Protein AF-A0AAW2TCQ3-F1 (afdb_monomer)

Organism: NCBI:txid2727402

Mean predicted aligned error: 6.44 Å

Radius of gyration: 16.52 Å; Cα contacts (8 Å, |Δi|>4): 102; chains: 1; bounding box: 41×17×46 Å

InterPro domains:
  IPR000477 Reverse transcriptase domain [PF00078] (2-81)
  IPR000477 Reverse transcriptase domain [PS50878] (1-85)
  IPR043128 Reverse transcriptase/Diguanylate cyclase domain [G3DSA:3.30.70.270] (2-82)
  IPR043502 DNA/RNA polymerase superfamily [SSF56672] (2-78)
  IPR053134 RNA-directed DNA polymerase homolog [PTHR24559] (2-80)

Sequence (85 aa):
MLSFLDAYQGYNQIPLAPEDQEKVSFVTDQGIFYYNVMPFGLKNAGATYQRLVNHMFQNQIGRNMEVYIDDMLVKSVEEQATLKT

Solvent-accessible surface area (backbone atoms only — not comparable to full-atom values): 5198 Å² total; per-residue (Å²): 88,79,45,82,47,74,43,91,61,50,52,61,70,38,74,44,57,78,90,50,20,72,81,57,45,50,80,55,99,90,45,80,48,60,46,67,31,37,62,86,88,49,91,59,48,53,60,55,48,35,52,51,52,48,64,77,39,58,90,35,53,84,74,43,28,48,78,55,64,54,42,35,42,37,56,36,93,51,89,81,70,56,84,82,125

pLDDT: mean 86.85, std 12.56, range [36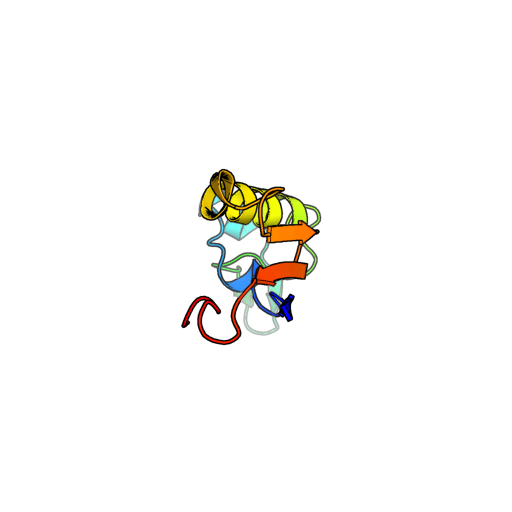.97, 97.31]

Foldseek 3Di:
DKDKAFPPPLQQVAADDPVCQQVQWDADPVGIGTRRTGDPPDPCSLVVSCVVVCVVCVVCDPPQWDDDRRMIMGHDPDPPPPPDD

Nearest PDB structures (foldseek):
  7z2g-assembly1_A  TM=8.537E-01  e=4.822E-05  Human immunodeficiency virus type 1 BH10
  8stv-assembly2_C  TM=8.312E-01  e=1.216E-04  Human immunodeficiency virus 1
  1lwe-assembly1_A  TM=8.150E-01  e=1.692E-04  Human immunodeficiency virus 1
  6b1q-assembly1_A  TM=8.700E-01  e=5.558E-04  Moloney murine leukemia virus
  6wb2-assembly1_A  TM=7.388E-01  e=2.204E-04  Human immunodeficiency virus 1

Secondary structure (DSSP, 8-state):
-EEEEE-TTSGGGSBPPHHHHGGG-EEETTEEE--SB--TT-TTHHHHHHHHHHHHTTTTBTTTEEEETTEEEEE-SSGGGS---

Structure (mmCIF, N/CA/C/O backbone):
data_AF-A0AAW2TCQ3-F1
#
_entry.id   AF-A0AAW2TCQ3-F1
#
loop_
_atom_site.group_PDB
_atom_site.id
_atom_site.type_symbol
_atom_site.label_atom_id
_atom_site.label_alt_id
_atom_site.label_comp_id
_atom_site.label_asym_id
_atom_site.label_entity_id
_atom_site.label_seq_id
_atom_site.pdbx_PDB_ins_code
_atom_site.Cartn_x
_atom_site.Cartn_y
_atom_site.Cartn_z
_atom_site.occupancy
_atom_site.B_iso_or_equiv
_atom_site.auth_seq_id
_atom_site.auth_comp_id
_atom_site.auth_asym_id
_atom_site.auth_atom_id
_atom_site.pdbx_PDB_model_num
ATOM 1 N N . MET A 1 1 ? 24.844 -4.492 -14.085 1.00 83.19 1 MET A N 1
ATOM 2 C CA . MET A 1 1 ? 24.605 -4.808 -12.663 1.00 83.19 1 MET A CA 1
ATOM 3 C C . MET A 1 1 ? 23.105 -4.921 -12.427 1.00 83.19 1 MET A C 1
ATOM 5 O O . MET A 1 1 ? 22.346 -4.230 -13.102 1.00 83.19 1 MET A O 1
ATOM 9 N N . LEU A 1 2 ? 22.687 -5.823 -11.539 1.00 86.88 2 LEU A N 1
ATOM 10 C CA . LEU A 1 2 ? 21.295 -5.967 -11.111 1.00 86.88 2 LEU A CA 1
ATOM 11 C C . LEU A 1 2 ? 21.209 -5.588 -9.636 1.00 86.88 2 LEU A C 1
ATOM 13 O O . LEU A 1 2 ? 21.969 -6.128 -8.836 1.00 86.88 2 LEU A O 1
ATOM 17 N N . SER A 1 3 ? 20.288 -4.693 -9.302 1.00 89.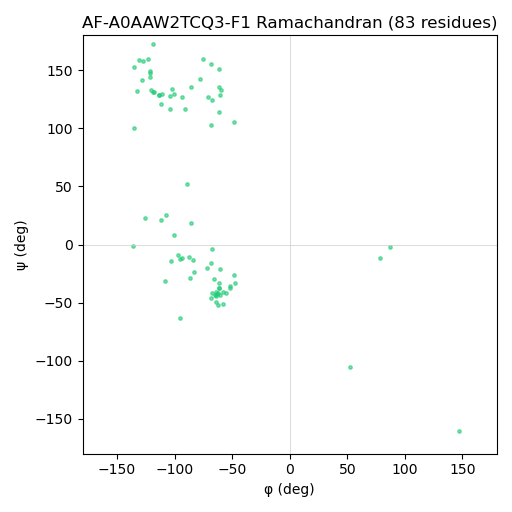75 3 SER A N 1
ATOM 18 C CA . SER A 1 3 ? 20.014 -4.289 -7.925 1.00 89.75 3 SER A CA 1
ATOM 19 C C . SER A 1 3 ? 18.583 -4.663 -7.569 1.00 89.75 3 SER A C 1
ATOM 21 O O . SER A 1 3 ? 17.661 -4.358 -8.327 1.00 89.75 3 SER A O 1
ATOM 23 N N . PHE A 1 4 ? 18.415 -5.315 -6.423 1.00 89.25 4 PHE A N 1
ATOM 24 C CA . PHE A 1 4 ? 17.115 -5.667 -5.863 1.00 89.25 4 PHE A CA 1
ATOM 25 C C . PHE A 1 4 ? 16.771 -4.667 -4.765 1.00 89.25 4 PHE A C 1
ATOM 27 O O . PHE A 1 4 ? 17.596 -4.401 -3.890 1.00 89.25 4 PHE A O 1
ATOM 34 N N . LEU A 1 5 ? 15.574 -4.102 -4.838 1.00 88.88 5 LEU A N 1
ATOM 35 C CA . LEU A 1 5 ? 15.017 -3.212 -3.831 1.00 88.88 5 LEU A CA 1
ATOM 36 C C . LEU A 1 5 ? 13.750 -3.865 -3.288 1.00 88.88 5 LEU A C 1
ATOM 38 O O . LEU A 1 5 ? 12.902 -4.288 -4.069 1.00 88.88 5 LEU A O 1
ATOM 42 N N . ASP A 1 6 ? 13.644 -3.918 -1.966 1.00 85.81 6 ASP A N 1
ATOM 43 C CA . ASP A 1 6 ? 12.478 -4.435 -1.257 1.00 85.81 6 ASP A CA 1
ATOM 44 C C . ASP A 1 6 ? 11.805 -3.292 -0.496 1.00 85.81 6 ASP A C 1
ATOM 46 O O . ASP A 1 6 ? 12.441 -2.545 0.257 1.00 85.81 6 ASP A O 1
ATOM 50 N N . ALA A 1 7 ? 10.501 -3.158 -0.692 1.00 81.62 7 ALA A N 1
ATOM 51 C CA . ALA A 1 7 ? 9.667 -2.195 -0.008 1.00 81.62 7 ALA A CA 1
ATOM 52 C C . ALA A 1 7 ? 9.101 -2.755 1.306 1.00 81.62 7 ALA A C 1
ATOM 54 O O . ALA A 1 7 ? 7.906 -2.633 1.567 1.00 81.62 7 ALA A O 1
ATOM 55 N N . TYR A 1 8 ? 9.958 -3.291 2.180 1.00 74.94 8 TYR A N 1
ATOM 56 C CA . TYR A 1 8 ? 9.585 -3.943 3.446 1.00 74.94 8 TYR A CA 1
ATOM 57 C C . TYR A 1 8 ? 8.592 -3.152 4.333 1.00 74.94 8 TYR A C 1
ATOM 59 O O . TYR A 1 8 ? 7.856 -3.732 5.129 1.00 74.94 8 TYR A O 1
ATOM 67 N N . GLN A 1 9 ? 8.559 -1.817 4.227 1.00 78.56 9 GLN A N 1
ATOM 68 C CA . GLN A 1 9 ? 7.595 -0.928 4.906 1.00 78.56 9 GLN A CA 1
ATOM 69 C C . GLN A 1 9 ? 6.857 0.003 3.925 1.00 78.56 9 GLN A C 1
ATOM 71 O O . GLN A 1 9 ? 6.400 1.082 4.300 1.00 78.56 9 GLN A O 1
ATOM 76 N N . GLY A 1 10 ? 6.775 -0.374 2.650 1.00 81.19 10 GLY A N 1
ATOM 77 C CA . GLY A 1 10 ? 6.206 0.441 1.578 1.00 81.19 10 GLY A CA 1
ATOM 78 C C . GLY A 1 10 ? 4.731 0.760 1.799 1.00 81.19 10 GLY A C 1
ATOM 79 O O . GLY A 1 10 ? 4.302 1.888 1.567 1.00 81.19 10 GLY A O 1
ATOM 80 N N . TYR A 1 11 ? 3.960 -0.192 2.330 1.00 84.00 11 TYR A N 1
ATOM 81 C CA . TYR A 1 11 ? 2.540 0.009 2.627 1.00 84.00 11 TYR A CA 1
ATOM 82 C C . TYR A 1 11 ? 2.305 1.064 3.707 1.00 84.00 11 TYR A C 1
ATOM 84 O O . TYR A 1 11 ? 1.478 1.956 3.525 1.00 84.00 11 TYR A O 1
ATOM 92 N N . ASN A 1 12 ? 3.099 1.038 4.778 1.00 88.19 12 ASN A N 1
ATOM 93 C CA . ASN A 1 12 ? 3.013 1.989 5.887 1.00 88.19 12 ASN A CA 1
ATOM 94 C C . ASN A 1 12 ? 3.417 3.422 5.497 1.00 88.19 12 ASN A C 1
ATOM 96 O O . ASN A 1 12 ? 3.310 4.327 6.320 1.00 88.19 12 ASN A O 1
ATOM 100 N N . GLN A 1 13 ? 3.870 3.647 4.262 1.00 89.44 13 GLN A N 1
ATOM 101 C CA . GLN A 1 13 ? 4.134 4.979 3.714 1.00 89.44 13 GLN A CA 1
ATOM 102 C C . GLN A 1 13 ? 2.973 5.520 2.871 1.00 89.44 13 GLN A C 1
ATOM 104 O O . GLN A 1 13 ? 2.992 6.690 2.496 1.00 89.44 13 GLN A O 1
ATOM 109 N N . ILE A 1 14 ? 1.958 4.700 2.574 1.00 90.75 14 ILE A N 1
ATOM 110 C CA . ILE A 1 14 ? 0.792 5.105 1.785 1.00 90.75 14 ILE A CA 1
ATOM 111 C C . ILE A 1 14 ? -0.299 5.614 2.733 1.00 90.75 14 ILE A C 1
ATOM 113 O O . ILE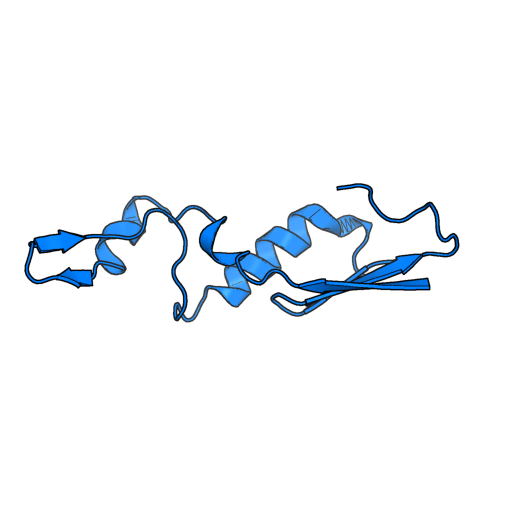 A 1 14 ? -0.812 4.828 3.537 1.00 90.75 14 ILE A O 1
ATOM 117 N N . PRO A 1 15 ? -0.695 6.898 2.645 1.00 93.31 15 PRO A N 1
ATOM 118 C CA . PRO A 1 15 ? -1.796 7.428 3.438 1.00 93.31 15 PRO A CA 1
ATOM 119 C C . PRO A 1 15 ? -3.106 6.711 3.112 1.00 93.31 15 PRO A C 1
ATOM 121 O O . PRO A 1 15 ? -3.441 6.508 1.942 1.00 93.31 15 PRO A O 1
ATOM 124 N N . LEU A 1 16 ? -3.864 6.362 4.149 1.00 93.88 16 LEU A N 1
ATOM 125 C CA . LEU A 1 16 ? -5.245 5.926 3.980 1.00 93.88 16 LEU A CA 1
ATOM 126 C C . LEU A 1 16 ? -6.145 7.136 3.750 1.00 93.88 16 LEU A C 1
ATOM 128 O O . LEU A 1 16 ? -5.975 8.177 4.390 1.00 93.88 16 LEU A O 1
ATOM 132 N N . ALA A 1 17 ? -7.131 6.970 2.871 1.00 92.62 17 ALA A N 1
ATOM 133 C CA . ALA A 1 17 ? -8.184 7.956 2.698 1.00 92.62 17 ALA A CA 1
ATOM 134 C C . ALA A 1 17 ? -8.939 8.139 4.033 1.00 92.62 17 ALA A C 1
ATOM 136 O O . ALA A 1 17 ? -9.273 7.126 4.658 1.00 92.62 17 ALA A O 1
ATOM 137 N N . PRO A 1 18 ? -9.194 9.378 4.501 1.00 93.88 18 PRO A N 1
ATOM 138 C CA . PRO A 1 18 ? -9.842 9.625 5.792 1.00 93.88 18 PRO A CA 1
ATOM 139 C C . PRO A 1 18 ? -11.158 8.857 5.983 1.00 93.88 18 PRO A C 1
ATOM 141 O O . PRO A 1 18 ? -11.422 8.334 7.061 1.00 93.88 18 PRO A O 1
ATOM 144 N N . GLU A 1 19 ? -11.948 8.715 4.919 1.00 94.56 19 GLU A N 1
ATOM 145 C CA . GLU A 1 19 ? -13.214 7.974 4.893 1.00 94.56 19 GLU A CA 1
ATOM 146 C C . GLU A 1 19 ? -13.077 6.447 5.058 1.00 94.56 19 GLU A C 1
ATOM 148 O O . GLU A 1 19 ? -14.063 5.757 5.331 1.00 94.56 19 GLU A O 1
ATOM 153 N N .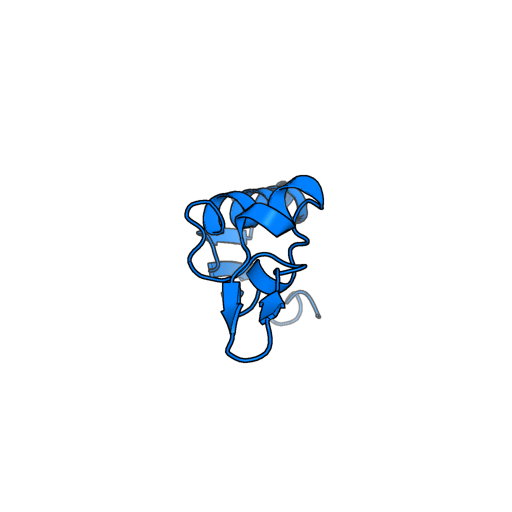 ASP A 1 20 ? -11.871 5.903 4.883 1.00 91.88 20 ASP A N 1
ATOM 154 C CA . ASP A 1 20 ? -11.578 4.475 5.016 1.00 91.88 20 ASP A CA 1
ATOM 155 C C . ASP A 1 20 ? -10.871 4.132 6.334 1.00 91.88 20 ASP A C 1
ATOM 157 O O . ASP A 1 20 ? -10.840 2.960 6.712 1.00 91.88 20 ASP A O 1
ATOM 161 N N . GLN A 1 21 ? -10.352 5.125 7.067 1.00 93.25 21 GLN A N 1
ATOM 162 C CA . GLN A 1 21 ? -9.608 4.913 8.315 1.00 93.25 21 GLN A CA 1
ATOM 163 C C . GLN A 1 21 ? -10.460 4.214 9.384 1.00 93.25 21 GLN A C 1
ATOM 165 O O . GLN A 1 21 ? -10.015 3.245 9.999 1.00 93.25 21 GLN A O 1
ATOM 170 N N . GLU A 1 22 ? -11.718 4.627 9.555 1.00 92.19 22 GLU A N 1
ATOM 171 C CA . GLU A 1 22 ? -12.636 4.013 10.526 1.00 92.19 22 GLU A CA 1
ATOM 172 C C . GLU A 1 22 ? -12.901 2.525 10.224 1.00 92.19 22 GLU A C 1
ATOM 174 O O . GLU A 1 22 ? -13.020 1.706 11.139 1.00 92.19 22 GLU A O 1
ATOM 179 N N . LYS A 1 23 ? -12.917 2.142 8.939 1.00 91.38 23 LYS A N 1
ATOM 180 C CA . LYS A 1 23 ? -13.183 0.762 8.486 1.00 91.38 23 LYS A CA 1
ATOM 181 C C . LYS A 1 23 ? -12.034 -0.195 8.790 1.00 91.38 23 LYS A C 1
ATOM 183 O O . LYS A 1 23 ? -12.238 -1.405 8.807 1.00 91.38 23 LYS A O 1
ATOM 188 N N . VAL A 1 24 ? -10.836 0.343 9.005 1.00 91.69 24 VAL A N 1
ATOM 189 C CA . VAL A 1 24 ? -9.634 -0.412 9.376 1.00 91.69 24 VAL A CA 1
ATOM 190 C C . VAL A 1 24 ? -9.255 -0.179 10.838 1.00 91.69 24 VAL A C 1
ATOM 192 O O . VAL A 1 24 ? -8.089 -0.296 11.213 1.00 91.69 24 VAL A O 1
ATOM 195 N N . SER A 1 25 ? -10.236 0.176 11.669 1.00 94.31 25 SER A N 1
ATOM 196 C CA . SER A 1 25 ? -10.037 0.327 13.104 1.00 94.31 25 SER A CA 1
ATOM 197 C C . SER A 1 25 ? -9.759 -1.007 13.803 1.00 94.31 25 SER A C 1
ATOM 199 O O . SER A 1 25 ? -10.131 -2.086 13.337 1.00 94.31 25 SER A O 1
ATOM 201 N N . PHE A 1 26 ? -9.079 -0.926 14.942 1.00 94.31 26 PHE A N 1
ATOM 202 C CA . PHE A 1 26 ? -8.773 -2.049 15.815 1.00 94.31 26 PHE A CA 1
ATOM 203 C C . PHE A 1 26 ? -9.045 -1.678 17.273 1.00 94.31 26 PHE A C 1
ATOM 205 O O . PHE A 1 26 ? -8.994 -0.511 17.667 1.00 94.31 26 PHE A O 1
ATOM 212 N N . VAL A 1 27 ? -9.355 -2.695 18.075 1.00 96.44 27 VAL A N 1
ATOM 213 C CA . VAL A 1 27 ? -9.696 -2.543 19.492 1.00 96.44 27 VAL A CA 1
ATOM 214 C C . VAL A 1 27 ? -8.500 -2.941 20.347 1.00 96.44 27 VAL A C 1
ATOM 216 O O . VAL A 1 27 ? -7.897 -3.992 20.128 1.00 96.44 27 VAL A O 1
ATOM 219 N N . THR A 1 28 ? -8.187 -2.118 21.339 1.00 96.88 28 THR A N 1
ATOM 220 C CA . THR A 1 28 ? -7.245 -2.416 22.420 1.00 96.88 28 THR A CA 1
ATOM 221 C C . THR A 1 28 ? -7.973 -2.365 23.765 1.00 96.88 28 THR A C 1
ATOM 223 O O . THR A 1 28 ? -9.132 -1.957 23.853 1.00 96.88 28 THR A O 1
ATOM 226 N N . ASP A 1 29 ? -7.295 -2.761 24.837 1.00 97.31 29 ASP A N 1
ATOM 227 C CA . ASP A 1 29 ? -7.768 -2.579 26.216 1.00 97.31 29 ASP A CA 1
ATOM 228 C C . ASP A 1 29 ? -7.987 -1.100 26.594 1.00 97.31 29 ASP A C 1
ATOM 230 O O . ASP A 1 29 ? -8.742 -0.800 27.517 1.00 97.31 29 ASP A O 1
ATOM 234 N N . GLN A 1 30 ? -7.356 -0.178 25.862 1.00 96.81 30 GLN A N 1
ATOM 235 C CA . GLN A 1 30 ? -7.429 1.268 26.072 1.00 96.81 30 GLN A CA 1
ATOM 236 C C . GLN A 1 30 ? -8.474 1.972 25.194 1.00 96.81 30 GLN A C 1
ATOM 238 O O . GLN A 1 30 ? -8.783 3.135 25.449 1.00 96.81 30 GLN A O 1
ATOM 243 N N . GLY A 1 31 ? -9.026 1.310 24.170 1.00 96.25 31 GLY A N 1
ATOM 244 C CA . GLY A 1 31 ? -10.060 1.893 23.313 1.00 96.25 31 GLY A CA 1
ATOM 245 C C . GLY A 1 31 ? -10.010 1.438 21.857 1.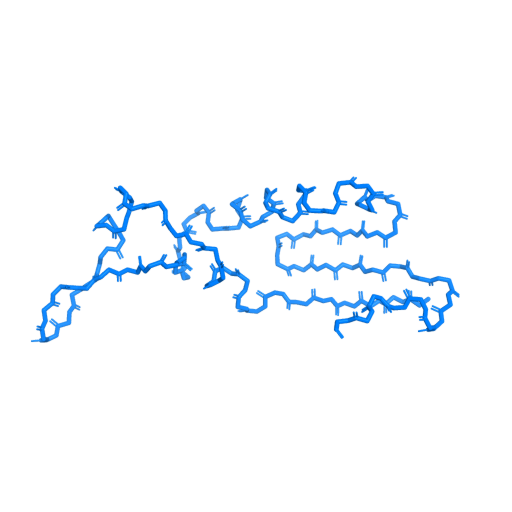00 96.25 31 GLY A C 1
ATOM 246 O O . GLY A 1 31 ? -9.444 0.400 21.523 1.00 96.25 31 GLY A O 1
ATOM 247 N N . ILE A 1 32 ? -10.638 2.226 20.981 1.00 96.31 32 ILE A N 1
ATOM 248 C CA . ILE A 1 32 ? -10.685 1.987 19.534 1.00 96.31 32 ILE A CA 1
ATOM 249 C C . ILE A 1 32 ? -9.713 2.946 18.850 1.00 96.31 32 ILE A C 1
ATOM 251 O O . ILE A 1 32 ? -9.785 4.158 19.051 1.00 96.31 32 ILE A O 1
ATOM 255 N N . PHE A 1 33 ? -8.831 2.398 18.022 1.00 95.25 33 PHE A N 1
ATOM 256 C CA . PHE A 1 33 ? -7.843 3.139 17.242 1.00 95.25 33 PHE A CA 1
ATOM 257 C C . PHE A 1 33 ? -8.020 2.834 15.758 1.00 95.25 33 PHE A C 1
ATOM 259 O O . PHE A 1 33 ? -8.582 1.805 15.394 1.00 95.25 33 PHE A O 1
ATOM 266 N N . TYR A 1 34 ? -7.518 3.705 14.889 1.00 94.75 34 TYR A N 1
ATOM 267 C CA . TYR A 1 34 ? -7.468 3.473 13.448 1.00 94.75 34 TYR A CA 1
ATOM 268 C C . TYR A 1 34 ? -6.076 3.761 12.899 1.00 94.75 34 TYR A C 1
ATOM 270 O O . TYR A 1 34 ? -5.275 4.476 13.505 1.00 94.75 34 TYR A O 1
ATOM 278 N N . TYR A 1 35 ? -5.783 3.191 11.734 1.00 94.12 35 TYR A N 1
ATOM 279 C CA . TYR A 1 35 ? -4.531 3.441 11.036 1.00 94.12 35 TYR A CA 1
ATOM 280 C C . TYR A 1 35 ? -4.626 4.696 10.158 1.00 94.12 35 TYR A C 1
ATOM 282 O O . TYR A 1 35 ? -5.583 4.865 9.410 1.00 94.12 35 TYR A O 1
ATOM 290 N N . ASN A 1 36 ? -3.596 5.548 10.202 1.00 93.94 36 ASN A N 1
ATOM 291 C CA . ASN A 1 36 ? -3.459 6.716 9.312 1.00 93.94 36 ASN A CA 1
ATOM 292 C C . ASN A 1 36 ? -2.856 6.358 7.942 1.00 93.94 36 ASN A C 1
ATOM 294 O O . ASN A 1 36 ? -3.029 7.068 6.953 1.00 93.94 36 ASN A O 1
ATOM 298 N N . VAL A 1 37 ? -2.115 5.256 7.903 1.00 94.12 37 VAL A N 1
ATOM 299 C CA . VAL A 1 37 ? -1.398 4.723 6.743 1.00 94.12 37 VAL A CA 1
ATOM 300 C C . VAL A 1 37 ? -1.796 3.273 6.552 1.00 94.12 37 VAL A C 1
ATOM 302 O O . VAL A 1 37 ? -2.261 2.638 7.492 1.00 94.12 37 VAL A O 1
ATOM 305 N N . MET A 1 38 ? -1.624 2.742 5.352 1.00 94.12 38 MET A N 1
ATOM 306 C CA . MET A 1 38 ? -2.116 1.419 4.993 1.00 94.12 38 MET A CA 1
ATOM 307 C C . MET A 1 38 ? -1.476 0.318 5.871 1.00 94.12 38 MET A C 1
ATOM 309 O O . MET A 1 38 ? -0.264 0.107 5.782 1.00 94.12 38 MET A O 1
ATOM 313 N N . PRO A 1 39 ? -2.247 -0.387 6.726 1.00 91.94 39 PRO A N 1
ATOM 314 C CA . PRO A 1 39 ? -1.717 -1.476 7.535 1.00 91.94 39 PRO A CA 1
ATOM 315 C C . PRO A 1 39 ? -1.484 -2.739 6.701 1.00 91.94 39 PRO A C 1
ATOM 317 O O . PRO A 1 39 ? -2.094 -2.952 5.647 1.00 91.94 39 PRO A O 1
ATOM 320 N N . PHE A 1 40 ? -0.638 -3.624 7.226 1.00 86.12 40 PHE A N 1
ATOM 321 C CA . PHE A 1 40 ? -0.486 -4.975 6.697 1.00 86.12 40 PHE A CA 1
ATOM 322 C C . PHE A 1 40 ? -1.800 -5.762 6.780 1.00 86.12 40 PHE A C 1
ATOM 324 O O . PHE A 1 40 ? -2.626 -5.548 7.665 1.00 86.12 40 PHE A O 1
ATOM 331 N N . GLY A 1 41 ? -1.978 -6.707 5.857 1.00 86.94 41 GLY A N 1
ATOM 332 C CA . GLY A 1 41 ? -3.144 -7.595 5.838 1.00 86.94 41 GLY A CA 1
ATOM 333 C C . GLY A 1 41 ? -4.365 -7.044 5.097 1.00 86.94 41 GLY A C 1
ATOM 334 O O . GLY A 1 41 ? -5.348 -7.767 4.937 1.00 86.94 41 GLY A O 1
ATOM 335 N N . LEU A 1 42 ? -4.318 -5.813 4.573 1.00 90.25 42 LEU A N 1
ATOM 336 C CA . LEU A 1 42 ? -5.364 -5.334 3.669 1.00 90.25 42 LEU A CA 1
ATOM 337 C C . LEU A 1 42 ? -5.288 -6.044 2.319 1.00 90.25 42 LEU A C 1
ATOM 339 O O . LEU A 1 42 ? -4.272 -6.001 1.628 1.00 90.25 42 LEU A O 1
ATOM 343 N N . LYS A 1 43 ? -6.419 -6.613 1.889 1.00 90.62 43 LYS A N 1
ATOM 344 C CA . LYS A 1 43 ? -6.546 -7.346 0.618 1.00 90.62 43 LYS A CA 1
ATOM 345 C C . LYS A 1 43 ? -6.042 -6.558 -0.598 1.00 90.62 43 LYS A C 1
ATOM 347 O O . LYS A 1 43 ? -5.491 -7.144 -1.522 1.00 90.62 43 LYS A O 1
ATOM 352 N N . ASN A 1 44 ? -6.242 -5.241 -0.600 1.00 89.50 44 AS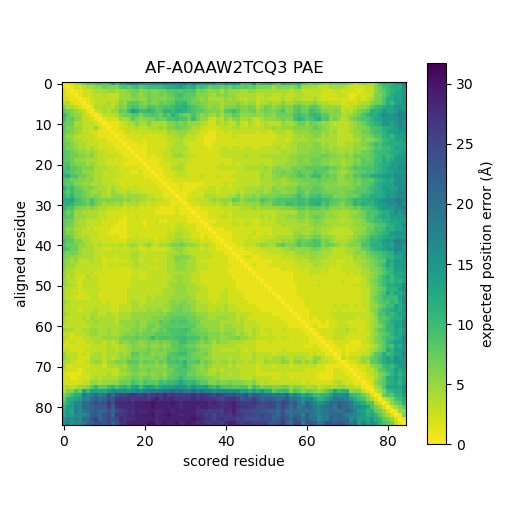N A N 1
ATOM 353 C CA . ASN A 1 44 ? -5.896 -4.372 -1.724 1.00 89.50 44 ASN A CA 1
ATOM 354 C C . ASN A 1 44 ? -4.579 -3.604 -1.522 1.00 89.50 44 ASN A C 1
ATOM 356 O O . ASN A 1 44 ? -4.271 -2.740 -2.342 1.00 89.50 44 ASN A O 1
ATOM 360 N N . ALA A 1 45 ? -3.800 -3.899 -0.474 1.00 89.38 45 ALA A N 1
ATOM 361 C CA . ALA A 1 45 ? -2.550 -3.187 -0.201 1.00 89.38 45 ALA A CA 1
ATOM 362 C C . ALA A 1 45 ? -1.567 -3.274 -1.375 1.00 89.38 45 ALA A C 1
ATOM 364 O O . ALA A 1 45 ? -1.150 -2.243 -1.905 1.00 89.38 45 ALA A O 1
ATOM 365 N N . GLY A 1 46 ? -1.304 -4.493 -1.856 1.00 89.38 46 GLY A N 1
ATOM 366 C CA . GLY A 1 46 ? -0.400 -4.720 -2.984 1.00 89.38 46 GLY A CA 1
ATOM 367 C C . GLY A 1 46 ? -0.867 -4.049 -4.280 1.00 89.38 46 GLY A C 1
ATOM 368 O O . GLY A 1 46 ? -0.060 -3.474 -5.002 1.00 89.38 46 GLY A O 1
ATOM 369 N N . ALA A 1 47 ? -2.176 -4.030 -4.558 1.00 91.50 47 ALA A N 1
ATOM 370 C CA . ALA A 1 47 ? -2.717 -3.362 -5.746 1.00 91.50 47 ALA A CA 1
ATOM 371 C C . ALA A 1 47 ? -2.554 -1.833 -5.679 1.00 91.50 47 ALA A C 1
ATOM 373 O O . ALA A 1 47 ? -2.195 -1.195 -6.672 1.00 91.50 47 ALA A O 1
ATOM 374 N N . THR A 1 48 ? -2.792 -1.239 -4.507 1.00 91.75 48 THR A N 1
ATOM 375 C CA . THR A 1 48 ? -2.578 0.195 -4.282 1.00 91.75 48 THR A CA 1
ATOM 376 C C . THR A 1 48 ? -1.103 0.556 -4.415 1.00 91.75 48 THR A C 1
ATOM 378 O O . THR A 1 48 ? -0.780 1.530 -5.098 1.00 91.75 48 THR A O 1
ATOM 381 N N . TYR A 1 49 ? -0.217 -0.251 -3.830 1.00 89.94 49 TYR A N 1
ATOM 382 C CA . TYR A 1 49 ? 1.227 -0.053 -3.908 1.00 89.94 49 TYR A CA 1
ATOM 383 C C . TYR A 1 49 ? 1.748 -0.184 -5.342 1.00 89.94 49 TYR A C 1
ATOM 385 O O . TYR A 1 49 ? 2.371 0.741 -5.858 1.00 89.94 49 TYR A O 1
ATOM 393 N N . GLN A 1 50 ? 1.380 -1.255 -6.049 1.00 91.00 50 GLN A N 1
ATOM 394 C CA . GLN A 1 50 ? 1.737 -1.446 -7.454 1.00 91.00 50 GLN A CA 1
ATOM 395 C C . GLN A 1 50 ? 1.284 -0.263 -8.318 1.00 91.00 50 GLN A C 1
ATOM 397 O O . GLN A 1 50 ? 2.030 0.196 -9.180 1.00 91.00 50 GLN A O 1
ATOM 402 N N . ARG A 1 51 ? 0.072 0.264 -8.091 1.00 92.62 51 ARG A N 1
ATOM 403 C CA . ARG A 1 51 ? -0.427 1.440 -8.818 1.00 92.62 51 ARG A CA 1
ATOM 404 C C . ARG A 1 51 ? 0.428 2.683 -8.555 1.00 92.62 51 ARG A C 1
ATOM 406 O O . ARG A 1 51 ? 0.706 3.418 -9.500 1.00 92.62 51 ARG A O 1
ATOM 413 N N . LEU A 1 52 ? 0.845 2.907 -7.308 1.00 91.94 52 LEU A N 1
ATOM 414 C CA . LEU A 1 52 ? 1.732 4.012 -6.937 1.00 91.94 52 LEU A CA 1
ATOM 415 C C . LEU A 1 52 ? 3.091 3.889 -7.641 1.00 91.94 52 LEU A C 1
ATOM 417 O O . LEU A 1 52 ? 3.514 4.823 -8.321 1.00 91.94 52 LEU A O 1
ATOM 421 N N . VAL A 1 53 ? 3.740 2.728 -7.537 1.00 91.25 53 VAL A N 1
ATOM 422 C CA . VAL A 1 53 ? 5.061 2.485 -8.136 1.00 91.25 53 VAL A CA 1
ATOM 423 C C . VAL A 1 53 ? 4.999 2.577 -9.660 1.00 91.25 53 VAL A C 1
ATOM 425 O O . VAL A 1 53 ? 5.838 3.243 -10.269 1.00 91.25 53 VAL A O 1
ATOM 428 N N . ASN A 1 54 ? 3.963 2.002 -10.281 1.00 92.06 54 ASN A N 1
ATOM 429 C CA . ASN A 1 54 ? 3.739 2.112 -11.723 1.00 92.06 54 ASN A CA 1
ATOM 430 C C . ASN A 1 54 ? 3.624 3.565 -12.174 1.00 92.06 54 ASN A C 1
ATOM 432 O O . ASN A 1 54 ? 4.162 3.925 -13.216 1.00 92.06 54 ASN A O 1
ATOM 436 N N . HIS A 1 55 ? 2.940 4.404 -11.396 1.00 93.00 55 HIS A N 1
ATOM 437 C CA . HIS A 1 55 ? 2.803 5.817 -11.716 1.00 93.00 55 HIS A CA 1
ATOM 438 C C . HIS A 1 55 ? 4.135 6.569 -11.582 1.00 93.00 55 HIS A C 1
ATOM 440 O O . HIS A 1 55 ? 4.514 7.315 -12.485 1.00 93.00 55 HIS A O 1
ATOM 446 N N . MET A 1 56 ? 4.871 6.339 -10.490 1.00 91.12 56 MET A N 1
ATOM 447 C CA . MET A 1 56 ? 6.155 7.000 -10.227 1.00 91.12 56 MET A CA 1
ATOM 448 C C . MET A 1 56 ? 7.231 6.630 -11.257 1.00 91.12 56 MET A C 1
ATOM 450 O O . MET A 1 56 ? 7.979 7.498 -11.708 1.00 91.12 56 MET A O 1
ATOM 454 N N . PHE A 1 57 ? 7.292 5.359 -11.663 1.00 91.19 57 PHE A N 1
ATOM 455 C CA . PHE A 1 57 ? 8.346 4.825 -12.532 1.00 91.19 57 PHE A CA 1
ATOM 456 C C . PHE A 1 57 ? 7.859 4.429 -13.930 1.00 91.19 57 PHE A C 1
ATOM 458 O O . PHE A 1 57 ? 8.545 3.682 -14.625 1.00 91.19 57 PHE A O 1
ATOM 465 N N . GLN A 1 58 ? 6.726 4.970 -14.389 1.00 94.00 58 GLN A N 1
ATOM 466 C CA . GLN A 1 58 ? 6.115 4.648 -15.691 1.00 94.00 58 GLN A CA 1
ATOM 467 C C . GLN A 1 58 ? 7.095 4.671 -16.880 1.00 94.00 58 GLN A C 1
ATOM 469 O O . GLN A 1 58 ? 6.970 3.877 -17.804 1.00 94.00 58 GLN A O 1
ATOM 474 N N . ASN A 1 59 ? 8.100 5.552 -16.842 1.00 93.88 59 ASN A N 1
ATOM 475 C CA . ASN A 1 59 ? 9.092 5.718 -17.910 1.00 93.88 59 ASN A CA 1
ATOM 476 C C . ASN A 1 59 ? 10.274 4.730 -17.835 1.00 93.88 59 ASN A C 1
ATOM 478 O O . ASN A 1 59 ? 11.079 4.664 -18.765 1.00 93.88 59 ASN A O 1
ATOM 482 N N . GLN A 1 60 ? 10.427 4.032 -16.709 1.00 91.88 60 GLN A N 1
ATOM 483 C CA . GLN A 1 60 ? 11.542 3.123 -16.417 1.00 91.88 60 GLN A CA 1
ATOM 484 C C . GLN A 1 60 ? 11.105 1.653 -16.435 1.00 91.88 60 GLN A C 1
ATOM 486 O O . GLN A 1 60 ? 11.888 0.778 -16.820 1.00 91.88 60 GLN A O 1
ATOM 491 N N . ILE A 1 61 ? 9.849 1.384 -16.063 1.00 91.44 61 ILE A N 1
ATOM 492 C CA . ILE A 1 61 ? 9.274 0.036 -16.062 1.00 91.44 61 ILE A CA 1
ATOM 493 C C . ILE A 1 61 ? 9.301 -0.553 -17.479 1.00 91.44 61 ILE A C 1
ATOM 495 O O . ILE A 1 61 ? 8.901 0.095 -18.445 1.00 91.44 61 ILE A O 1
ATOM 499 N N . GLY A 1 62 ? 9.830 -1.770 -17.611 1.00 90.31 62 GLY A N 1
ATOM 500 C CA . GLY A 1 62 ? 10.034 -2.470 -18.883 1.00 90.31 62 GLY A CA 1
ATOM 501 C C . GLY A 1 62 ? 11.258 -2.008 -19.686 1.00 90.31 62 GLY A C 1
ATOM 502 O O . GLY A 1 62 ? 11.660 -2.684 -20.631 1.00 90.31 62 GLY A O 1
ATOM 503 N N . ARG A 1 63 ? 11.893 -0.887 -19.313 1.00 91.75 63 ARG A N 1
ATOM 504 C CA . ARG A 1 63 ? 13.141 -0.410 -19.930 1.00 91.75 63 ARG A CA 1
ATOM 505 C C . ARG A 1 63 ? 14.359 -0.869 -19.135 1.00 91.75 63 ARG A C 1
ATOM 507 O O . ARG A 1 63 ? 15.216 -1.581 -19.650 1.00 91.75 63 ARG A O 1
ATOM 514 N N . ASN A 1 64 ? 14.460 -0.417 -17.892 1.00 91.31 64 ASN A N 1
ATOM 515 C CA . ASN A 1 64 ? 15.577 -0.698 -16.987 1.00 91.31 64 ASN A CA 1
ATOM 516 C C . ASN A 1 64 ? 15.107 -1.057 -15.572 1.00 91.31 64 ASN A C 1
ATOM 518 O O . ASN A 1 64 ? 15.943 -1.355 -14.725 1.00 91.31 64 ASN A O 1
ATOM 522 N N . MET A 1 65 ? 13.800 -1.059 -15.318 1.00 92.88 65 MET A N 1
ATOM 523 C CA . MET A 1 65 ? 13.204 -1.463 -14.054 1.00 92.88 65 MET A CA 1
ATOM 524 C C . MET A 1 65 ? 12.110 -2.502 -14.306 1.00 92.88 6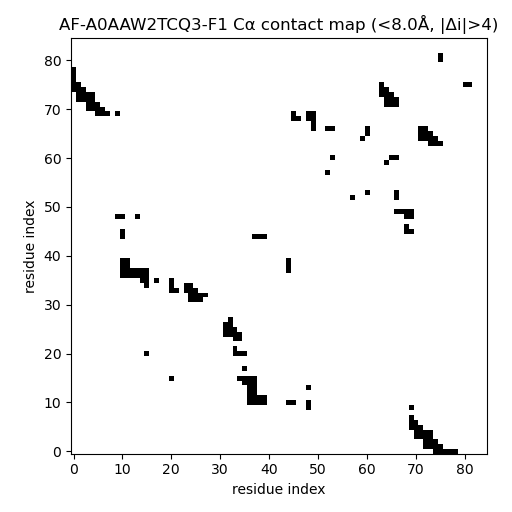5 MET A C 1
ATOM 526 O O . MET A 1 65 ? 11.357 -2.387 -15.268 1.00 92.88 65 MET A O 1
ATOM 530 N N . GLU A 1 66 ? 12.012 -3.499 -13.437 1.00 92.31 66 GLU A N 1
ATOM 531 C CA . GLU A 1 66 ? 10.861 -4.399 -13.332 1.00 92.31 66 GLU A CA 1
ATOM 532 C C . GLU A 1 66 ? 10.305 -4.286 -11.914 1.00 92.31 66 GLU A C 1
ATOM 534 O O . GLU A 1 66 ? 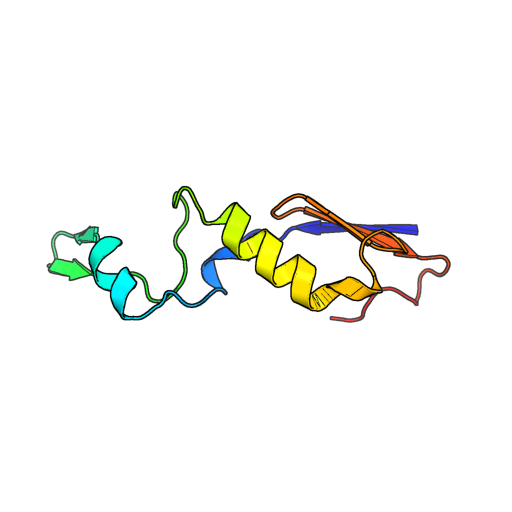11.075 -4.122 -10.967 1.00 92.31 66 GLU A O 1
ATOM 539 N N . VAL A 1 67 ? 8.986 -4.366 -11.761 1.00 90.94 67 VAL A N 1
ATOM 540 C CA . VAL A 1 67 ? 8.313 -4.237 -10.461 1.00 90.94 67 VAL A CA 1
ATOM 541 C C . VAL A 1 67 ? 7.308 -5.368 -10.309 1.00 90.94 67 VAL A C 1
ATOM 543 O O . VAL A 1 67 ? 6.502 -5.599 -11.212 1.00 90.94 67 VAL A O 1
ATOM 546 N N . TYR A 1 68 ? 7.331 -6.032 -9.158 1.00 87.69 68 TYR A N 1
ATOM 547 C CA . TYR A 1 68 ? 6.359 -7.039 -8.758 1.00 87.69 68 TYR A CA 1
ATOM 548 C C . TYR A 1 68 ? 5.938 -6.817 -7.304 1.00 87.69 68 TYR A C 1
ATOM 550 O O . TYR A 1 68 ? 6.636 -7.216 -6.379 1.00 87.69 68 TYR A O 1
ATOM 558 N N . ILE A 1 69 ? 4.774 -6.191 -7.109 1.00 85.69 69 ILE A N 1
ATOM 559 C CA . ILE A 1 69 ? 4.253 -5.798 -5.794 1.00 85.69 69 ILE A CA 1
ATOM 560 C C . ILE A 1 69 ? 5.316 -4.989 -5.031 1.00 85.69 69 ILE A C 1
ATOM 562 O O . ILE A 1 69 ? 5.540 -3.837 -5.397 1.00 85.69 69 ILE A O 1
ATOM 566 N N . ASP A 1 70 ? 5.976 -5.577 -4.034 1.00 84.38 70 ASP A N 1
ATOM 567 C CA . ASP A 1 70 ? 6.952 -4.906 -3.168 1.00 84.38 70 ASP A CA 1
ATOM 568 C C . ASP A 1 70 ? 8.401 -5.061 -3.654 1.00 84.38 70 ASP A C 1
ATOM 570 O O . ASP A 1 70 ? 9.284 -4.336 -3.194 1.00 84.38 70 ASP A O 1
ATOM 574 N N . ASP A 1 71 ? 8.639 -5.952 -4.619 1.00 89.06 71 ASP A N 1
ATOM 575 C CA . ASP A 1 71 ? 9.959 -6.228 -5.174 1.00 89.06 71 ASP A CA 1
ATOM 576 C C . ASP A 1 71 ? 10.216 -5.378 -6.423 1.00 89.06 71 ASP A C 1
ATOM 578 O O . ASP A 1 71 ? 9.458 -5.418 -7.399 1.00 89.06 71 ASP A O 1
ATOM 582 N N . MET A 1 72 ? 11.331 -4.646 -6.442 1.00 90.62 72 MET A N 1
ATOM 583 C CA . MET A 1 72 ? 11.796 -3.921 -7.626 1.00 90.62 72 MET A CA 1
ATOM 584 C C . MET A 1 72 ? 13.178 -4.400 -8.051 1.00 90.62 72 MET A C 1
ATOM 586 O O . MET A 1 72 ? 14.113 -4.487 -7.256 1.00 90.62 72 MET A O 1
ATOM 590 N N . LEU A 1 73 ? 13.327 -4.656 -9.346 1.00 92.00 73 LEU A N 1
ATOM 591 C CA . LEU A 1 73 ? 14.585 -5.031 -9.972 1.00 92.00 73 LEU A CA 1
ATOM 592 C C . LEU A 1 73 ? 15.050 -3.904 -10.886 1.00 92.00 73 LEU A C 1
ATOM 594 O O . LEU A 1 73 ? 14.370 -3.569 -11.853 1.00 92.00 73 LEU A O 1
ATOM 598 N N . VAL A 1 74 ? 16.239 -3.367 -10.632 1.00 92.19 74 VAL A N 1
ATOM 599 C CA . VAL A 1 74 ? 16.844 -2.313 -11.453 1.00 92.19 74 VAL A CA 1
ATOM 600 C C . VAL A 1 74 ? 18.058 -2.857 -12.199 1.00 92.19 74 VAL A C 1
ATOM 602 O O . VAL A 1 74 ? 18.952 -3.471 -11.616 1.00 92.19 74 VAL A O 1
ATOM 605 N N . LYS A 1 75 ? 18.090 -2.618 -13.510 1.00 91.00 75 LYS A N 1
ATOM 606 C CA . LYS A 1 75 ? 19.149 -3.014 -14.442 1.00 91.00 75 LYS A CA 1
ATOM 607 C C . LYS A 1 75 ? 19.984 -1.776 -14.782 1.00 91.00 75 LYS A C 1
ATOM 609 O O . LYS A 1 75 ? 19.473 -0.843 -15.398 1.00 91.00 75 LYS A O 1
ATOM 614 N N . SER A 1 76 ? 21.269 -1.762 -14.427 1.00 84.62 76 SER A N 1
ATOM 615 C CA . SER A 1 76 ? 22.196 -0.678 -14.798 1.00 84.62 76 SER A CA 1
ATOM 616 C C . SER A 1 76 ? 23.389 -1.190 -15.607 1.00 84.62 76 SER A C 1
ATOM 618 O O . SER A 1 76 ? 23.835 -2.330 -15.440 1.00 84.62 76 SER A O 1
ATOM 620 N N . VAL A 1 77 ? 23.907 -0.344 -16.503 1.00 76.75 77 VAL A N 1
ATOM 621 C CA . VAL A 1 77 ? 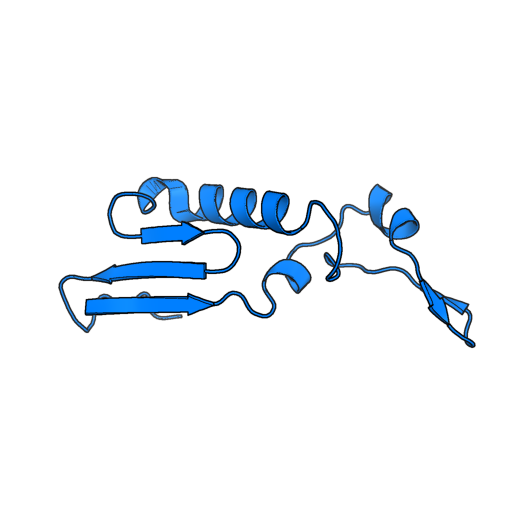25.094 -0.643 -17.330 1.00 76.75 77 VAL A CA 1
ATOM 622 C C . VAL A 1 77 ? 26.394 -0.283 -16.600 1.00 76.75 77 VAL A C 1
ATOM 624 O O . VAL A 1 77 ? 27.408 -0.942 -16.796 1.00 76.75 77 VAL A O 1
ATOM 627 N N . GLU A 1 78 ? 26.339 0.705 -15.703 1.00 68.25 78 GLU A N 1
ATOM 628 C CA . GLU A 1 78 ? 27.459 1.197 -14.895 1.00 68.25 78 GLU A CA 1
ATOM 629 C C . GLU A 1 78 ? 27.155 1.063 -13.395 1.00 68.25 78 GLU A C 1
ATOM 631 O O . GLU A 1 78 ? 26.007 1.208 -12.961 1.00 68.25 78 GLU A O 1
ATOM 636 N N . GLU A 1 79 ? 28.192 0.818 -12.593 1.00 58.44 79 GLU A N 1
ATOM 637 C CA . GLU A 1 79 ? 28.104 0.657 -11.133 1.00 58.44 79 GLU A CA 1
ATOM 638 C C . GLU A 1 79 ? 27.666 1.963 -10.428 1.00 58.44 79 GLU A C 1
ATOM 640 O O . GLU A 1 79 ? 26.951 1.935 -9.426 1.00 58.44 79 GLU A O 1
ATOM 645 N N . GLN A 1 80 ? 28.000 3.125 -11.009 1.00 55.19 80 GLN A N 1
ATOM 646 C CA . GLN A 1 80 ? 27.685 4.455 -10.462 1.00 55.19 80 GLN A CA 1
ATOM 647 C C . GLN A 1 80 ? 26.309 5.018 -10.855 1.00 55.19 80 GLN A C 1
ATOM 649 O O . GLN A 1 80 ? 25.869 5.996 -10.254 1.00 55.19 80 GLN A O 1
ATOM 654 N N . ALA A 1 81 ? 25.603 4.403 -11.810 1.00 51.41 81 ALA A N 1
ATOM 655 C CA . ALA A 1 81 ? 24.260 4.819 -12.235 1.00 51.41 81 ALA A CA 1
ATOM 656 C C . ALA A 1 81 ? 23.140 4.216 -11.362 1.00 51.41 81 ALA A C 1
ATOM 658 O O . ALA A 1 81 ? 21.981 4.145 -11.773 1.00 51.41 81 ALA A O 1
ATOM 659 N N . THR A 1 82 ? 23.487 3.745 -10.164 1.00 48.34 82 THR A N 1
ATOM 660 C CA . THR A 1 82 ? 22.514 3.385 -9.133 1.00 48.34 82 THR A CA 1
ATOM 661 C C . THR A 1 82 ? 21.845 4.676 -8.671 1.00 48.34 82 THR A C 1
ATOM 663 O O . THR A 1 82 ? 22.545 5.617 -8.294 1.00 48.34 82 THR A O 1
ATOM 666 N N . LEU A 1 83 ? 20.509 4.745 -8.741 1.00 51.59 83 LEU A N 1
ATOM 667 C CA . LEU A 1 83 ? 19.720 5.843 -8.175 1.00 51.59 83 LEU A CA 1
ATOM 668 C C . LEU A 1 83 ? 20.203 6.075 -6.738 1.00 51.59 83 LEU A C 1
ATOM 670 O O . LEU A 1 83 ? 19.962 5.245 -5.865 1.00 51.59 83 LEU A O 1
ATOM 674 N N . LYS A 1 84 ? 20.956 7.157 -6.521 1.00 39.75 84 LYS A N 1
ATOM 675 C CA . LYS A 1 84 ? 21.373 7.566 -5.184 1.00 39.75 84 LYS A CA 1
ATOM 676 C C . LYS A 1 84 ? 20.114 8.018 -4.452 1.00 39.75 84 LYS A C 1
ATOM 678 O O . LYS A 1 84 ? 19.584 9.082 -4.763 1.00 39.75 84 LYS A O 1
ATOM 683 N N . THR A 1 85 ? 19.621 7.153 -3.572 1.00 36.97 85 THR A N 1
ATOM 684 C CA . THR A 1 85 ? 18.754 7.514 -2.443 1.00 36.97 85 THR A CA 1
ATOM 685 C C . THR A 1 85 ? 19.387 8.602 -1.597 1.00 36.97 85 THR A C 1
ATOM 687 O O . THR A 1 85 ? 20.628 8.546 -1.419 1.00 36.97 85 THR A O 1
#